Protein AF-A0A496ST11-F1 (afdb_monomer)

Mean predicted aligned error: 13.48 Å

Nearest PDB structures (foldseek):
  8pj5-assembly1_i  TM=9.353E-01  e=1.495E-04  Homo sapiens
  8r57-assembly1_d  TM=8.324E-01  e=5.140E-05  Triticum aestivum
  5on6-assembly2_d9  TM=9.078E-01  e=1.724E-04  Saccharomyces cerevisiae S288C
  8ova-assembly1_A8  TM=7.526E-01  e=8.459E-05  Trypanosoma brucei brucei
  8rxx-assembly1_SS  TM=7.572E-01  e=1.297E-04  Leishmania major strain Friedlin

Structure (mmCIF, N/CA/C/O backbone):
data_AF-A0A496ST11-F1
#
_entry.id   AF-A0A496ST11-F1
#
loop_
_atom_site.group_PDB
_atom_site.id
_atom_site.type_symbol
_atom_site.label_atom_id
_atom_site.label_alt_id
_atom_site.label_comp_id
_atom_site.label_asym_id
_atom_site.label_entity_id
_atom_site.label_seq_id
_atom_site.pdbx_PDB_ins_code
_atom_site.Cartn_x
_atom_site.Cartn_y
_atom_site.Cartn_z
_atom_site.occupancy
_atom_site.B_iso_or_equiv
_atom_site.auth_seq_id
_atom_site.auth_comp_id
_atom_site.auth_asym_id
_atom_site.auth_atom_id
_atom_site.pdbx_PDB_model_num
ATOM 1 N N . MET A 1 1 ? 38.251 -52.228 -15.044 1.00 34.81 1 MET A N 1
ATOM 2 C CA . MET A 1 1 ? 38.166 -52.291 -13.571 1.00 34.81 1 MET A CA 1
ATOM 3 C C . MET A 1 1 ? 37.029 -51.387 -13.127 1.00 34.81 1 MET A C 1
ATOM 5 O O . MET A 1 1 ? 37.107 -50.185 -13.322 1.00 34.81 1 MET A O 1
ATOM 9 N N . THR A 1 2 ? 35.938 -52.034 -12.707 1.00 34.44 2 THR A N 1
ATOM 10 C CA . THR A 1 2 ? 34.877 -51.580 -11.783 1.00 34.44 2 THR A CA 1
ATOM 11 C C . THR A 1 2 ? 34.693 -50.062 -11.627 1.00 34.44 2 THR A C 1
ATOM 13 O O . THR A 1 2 ? 35.480 -49.391 -10.973 1.00 34.44 2 THR A O 1
ATOM 16 N N . ASN A 1 3 ? 33.698 -49.467 -12.280 1.00 53.22 3 ASN A N 1
ATOM 17 C CA . ASN A 1 3 ? 32.323 -49.379 -11.776 1.00 53.22 3 ASN A CA 1
ATOM 18 C C . ASN A 1 3 ? 32.217 -48.579 -10.458 1.00 53.22 3 ASN A C 1
ATOM 20 O O . ASN A 1 3 ? 32.424 -49.107 -9.370 1.00 53.22 3 ASN A O 1
ATOM 24 N N . LYS A 1 4 ? 31.831 -47.307 -10.589 1.00 43.38 4 LYS A N 1
ATOM 25 C CA . LYS A 1 4 ? 30.937 -46.636 -9.641 1.00 43.38 4 LYS A CA 1
ATOM 26 C C . LYS A 1 4 ? 29.766 -46.069 -10.436 1.00 43.38 4 LYS A C 1
ATOM 28 O O . LYS A 1 4 ? 29.698 -44.883 -10.736 1.00 43.38 4 LYS A O 1
ATOM 33 N N . GLN A 1 5 ? 28.868 -46.958 -10.839 1.00 51.47 5 GLN A N 1
ATOM 34 C CA . GLN A 1 5 ? 27.487 -46.608 -11.133 1.00 51.47 5 GLN A CA 1
ATOM 35 C C . GLN A 1 5 ? 26.857 -46.124 -9.823 1.00 51.47 5 GLN A C 1
ATOM 37 O O . GLN A 1 5 ? 26.339 -46.911 -9.034 1.00 51.47 5 GLN A O 1
ATOM 42 N N . GLU A 1 6 ? 26.943 -44.824 -9.554 1.00 48.41 6 GLU A N 1
ATOM 43 C CA . GLU A 1 6 ? 26.105 -44.218 -8.526 1.00 48.41 6 GLU A CA 1
ATOM 44 C C . GLU A 1 6 ? 24.667 -44.153 -9.052 1.00 48.41 6 GLU A C 1
ATOM 46 O O . GLU A 1 6 ? 24.385 -43.649 -10.139 1.00 48.41 6 GLU A O 1
ATOM 51 N N . SER A 1 7 ? 23.768 -44.770 -8.285 1.00 45.50 7 SER A N 1
ATOM 52 C CA . SER A 1 7 ? 22.382 -45.060 -8.651 1.00 45.50 7 SER A CA 1
ATOM 53 C C . SER A 1 7 ? 21.579 -43.826 -9.123 1.00 45.50 7 SER A C 1
ATOM 55 O O . SER A 1 7 ? 21.757 -42.735 -8.568 1.00 45.50 7 SER A O 1
ATOM 57 N N . PRO A 1 8 ? 20.603 -43.983 -10.049 1.00 51.56 8 PRO A N 1
ATOM 58 C CA . PRO A 1 8 ? 19.858 -42.867 -10.660 1.00 51.56 8 PRO A CA 1
ATOM 59 C C . PRO A 1 8 ? 19.050 -42.022 -9.664 1.00 51.56 8 PRO A C 1
ATOM 61 O O . PRO A 1 8 ? 18.650 -40.895 -9.956 1.00 51.56 8 PRO A O 1
ATOM 64 N N . ILE A 1 9 ? 18.792 -42.573 -8.479 1.00 53.50 9 ILE A N 1
ATOM 65 C CA . ILE A 1 9 ? 17.881 -42.011 -7.483 1.00 53.50 9 ILE A CA 1
ATOM 66 C C . ILE A 1 9 ? 18.559 -40.870 -6.700 1.00 53.50 9 ILE A C 1
ATOM 68 O O . ILE A 1 9 ? 17.891 -39.923 -6.285 1.00 53.50 9 ILE A O 1
ATOM 72 N N . GLN A 1 10 ? 19.894 -40.873 -6.573 1.00 49.81 10 GLN A N 1
ATOM 73 C CA . GLN A 1 10 ? 20.622 -39.851 -5.802 1.00 49.81 10 GLN A CA 1
ATOM 74 C C . GLN A 1 10 ? 20.778 -38.504 -6.540 1.00 49.81 10 GLN A C 1
ATOM 76 O O . GLN A 1 10 ? 21.099 -37.487 -5.923 1.00 49.81 10 GLN A O 1
ATOM 81 N N . ALA A 1 11 ? 20.478 -38.444 -7.844 1.00 46.31 11 ALA A N 1
ATOM 82 C CA . ALA A 1 11 ? 20.566 -37.218 -8.648 1.00 46.31 11 ALA A CA 1
ATOM 83 C C . ALA A 1 11 ? 19.277 -36.365 -8.653 1.00 46.31 11 ALA A C 1
ATOM 85 O O . ALA A 1 11 ? 19.273 -35.241 -9.161 1.00 46.31 11 ALA A O 1
ATOM 86 N N . ILE A 1 12 ? 18.174 -36.857 -8.075 1.00 53.38 12 ILE A N 1
ATOM 87 C CA . ILE A 1 12 ? 16.860 -36.187 -8.119 1.00 53.38 12 ILE A CA 1
ATOM 88 C C . ILE A 1 12 ? 16.732 -35.095 -7.030 1.00 53.38 12 ILE A C 1
ATOM 90 O O . ILE A 1 12 ? 15.909 -34.188 -7.142 1.00 53.38 12 ILE A O 1
ATOM 94 N N . GLY A 1 13 ? 17.618 -35.082 -6.027 1.00 50.84 13 GLY A N 1
ATOM 95 C CA . GLY A 1 13 ? 17.563 -34.164 -4.878 1.00 50.84 13 GLY A CA 1
ATOM 96 C C . GLY A 1 13 ? 18.138 -32.750 -5.075 1.00 50.84 13 GLY A C 1
ATOM 97 O O . GLY A 1 13 ? 18.184 -31.983 -4.114 1.00 50.84 13 GLY A O 1
ATOM 98 N N . ARG A 1 14 ? 18.608 -32.370 -6.276 1.00 51.81 14 ARG A N 1
ATOM 99 C CA . ARG A 1 14 ? 19.330 -31.090 -6.481 1.00 51.81 14 ARG A CA 1
ATOM 100 C C . ARG A 1 14 ? 18.824 -30.167 -7.581 1.00 51.81 14 ARG A C 1
ATOM 102 O O . ARG A 1 14 ? 19.437 -29.132 -7.819 1.00 51.81 14 ARG A O 1
ATOM 109 N N . ARG A 1 15 ? 17.655 -30.416 -8.168 1.00 55.84 15 ARG A N 1
ATOM 110 C CA . ARG A 1 15 ? 16.931 -29.336 -8.854 1.00 55.84 15 ARG A CA 1
ATOM 111 C C . ARG A 1 15 ? 16.048 -28.633 -7.839 1.00 55.84 15 ARG A C 1
ATOM 113 O O . ARG A 1 15 ? 14.829 -28.749 -7.865 1.00 55.84 15 ARG A O 1
ATOM 120 N N . LYS A 1 16 ? 16.694 -27.894 -6.926 1.00 55.75 16 LYS A N 1
ATOM 121 C CA . LYS A 1 16 ? 16.028 -26.823 -6.184 1.00 55.75 16 LYS A CA 1
ATOM 122 C C . LYS A 1 16 ? 15.511 -25.857 -7.242 1.00 55.75 16 LYS A C 1
ATOM 124 O O . LYS A 1 16 ? 16.231 -24.959 -7.666 1.00 55.75 16 LYS A O 1
ATOM 129 N N . LEU A 1 17 ? 14.279 -26.059 -7.702 1.00 61.28 17 LEU A N 1
ATOM 130 C CA . LEU A 1 17 ? 13.517 -24.997 -8.328 1.00 61.28 17 LEU A CA 1
ATOM 131 C C . LEU A 1 17 ? 13.514 -23.895 -7.277 1.00 61.28 17 LEU A C 1
ATOM 133 O O . LEU A 1 17 ? 12.846 -24.004 -6.249 1.00 61.28 17 LEU A O 1
ATOM 137 N N . LYS A 1 18 ? 14.359 -22.880 -7.459 1.00 68.56 18 LYS A N 1
ATOM 138 C CA . LYS A 1 18 ? 14.395 -21.726 -6.570 1.00 68.56 18 LYS A CA 1
ATOM 139 C C . LYS A 1 18 ? 13.144 -20.904 -6.862 1.00 68.56 18 LYS A C 1
ATOM 141 O O . LYS A 1 18 ? 13.196 -19.858 -7.498 1.00 68.56 18 LYS A O 1
ATOM 146 N N . ILE A 1 19 ? 11.995 -21.416 -6.426 1.00 68.38 19 ILE A N 1
ATOM 147 C CA . ILE A 1 19 ? 10.660 -20.872 -6.688 1.00 68.38 19 ILE A CA 1
ATOM 148 C C . ILE A 1 19 ? 10.597 -19.401 -6.255 1.00 68.38 19 ILE A C 1
ATOM 150 O O . ILE A 1 19 ? 9.992 -18.583 -6.941 1.00 68.38 19 ILE A O 1
ATOM 154 N N . ALA A 1 20 ? 11.260 -19.043 -5.151 1.00 72.38 20 ALA A N 1
ATOM 155 C CA . ALA A 1 20 ? 11.361 -17.665 -4.676 1.00 72.38 20 ALA A CA 1
ATOM 156 C C . ALA A 1 20 ? 12.161 -16.755 -5.628 1.00 72.38 20 ALA A C 1
ATOM 158 O O . ALA A 1 20 ? 11.724 -15.645 -5.927 1.00 72.38 20 ALA A O 1
ATOM 159 N N . GLU A 1 21 ? 13.293 -17.236 -6.147 1.00 75.62 21 GLU A N 1
ATOM 160 C CA . GLU A 1 21 ? 14.138 -16.494 -7.091 1.00 75.62 21 GLU A CA 1
ATOM 161 C C . GLU A 1 21 ? 13.416 -16.301 -8.430 1.00 75.62 21 GLU A C 1
ATOM 163 O O . GLU A 1 21 ? 13.342 -15.187 -8.943 1.00 75.62 21 GLU A O 1
ATOM 168 N N . TRP A 1 22 ? 12.757 -17.348 -8.934 1.00 75.25 22 TRP A N 1
ATOM 169 C CA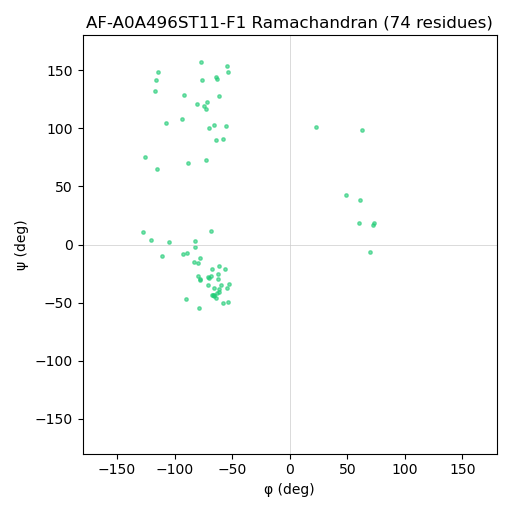 . TRP A 1 22 ? 11.946 -17.288 -10.152 1.00 75.25 22 TRP A CA 1
ATOM 170 C C . TRP A 1 22 ? 10.739 -16.343 -10.014 1.00 75.25 22 TRP A C 1
ATOM 172 O O . TRP A 1 22 ? 10.476 -15.529 -10.902 1.00 75.25 22 TRP A O 1
ATOM 182 N N . ARG A 1 23 ? 10.041 -16.372 -8.868 1.00 69.88 23 ARG A N 1
ATOM 183 C CA . ARG A 1 23 ? 8.960 -15.419 -8.555 1.00 69.88 23 ARG A CA 1
ATOM 184 C C . ARG A 1 23 ? 9.472 -13.977 -8.502 1.00 69.88 23 ARG A C 1
ATOM 186 O O . ARG A 1 23 ? 8.803 -13.089 -9.025 1.00 69.88 23 ARG A O 1
ATOM 193 N N . SER A 1 24 ? 10.651 -13.749 -7.919 1.00 72.31 24 SER A N 1
ATOM 194 C CA . SER A 1 24 ? 11.304 -12.433 -7.882 1.00 72.31 24 SER A CA 1
ATOM 195 C C . SER A 1 24 ? 11.676 -11.951 -9.286 1.00 72.31 24 SER A C 1
ATOM 197 O O . SER A 1 24 ? 11.333 -10.832 -9.663 1.00 72.31 24 SER A O 1
ATOM 199 N N . HIS A 1 25 ? 12.275 -12.818 -10.106 1.00 75.50 25 HIS A N 1
ATOM 200 C CA . HIS A 1 25 ? 12.617 -12.519 -11.494 1.00 75.50 25 HIS A CA 1
ATOM 201 C C . HIS A 1 25 ? 11.382 -12.119 -12.311 1.00 75.50 25 HIS A C 1
ATOM 203 O O . HIS A 1 25 ? 11.385 -11.052 -12.919 1.00 75.50 25 HIS A O 1
ATOM 209 N N . ILE A 1 26 ? 10.291 -12.896 -12.276 1.00 69.56 26 ILE A N 1
ATOM 210 C CA . ILE A 1 26 ? 9.034 -12.558 -12.978 1.00 69.56 26 ILE A CA 1
ATOM 211 C C . ILE A 1 26 ? 8.442 -11.243 -12.469 1.00 69.56 26 ILE A C 1
ATOM 213 O O . ILE A 1 26 ? 7.905 -10.441 -13.239 1.00 69.56 26 ILE A O 1
ATOM 217 N N . TYR A 1 27 ? 8.526 -11.004 -11.162 1.00 69.56 27 TYR A N 1
ATOM 218 C CA . TYR A 1 27 ? 8.054 -9.758 -10.587 1.00 69.56 27 TYR A CA 1
ATOM 219 C C . TYR A 1 27 ? 8.891 -8.568 -11.073 1.00 69.56 27 TYR A C 1
ATOM 221 O O . TYR A 1 27 ? 8.330 -7.549 -11.462 1.00 69.56 27 TYR A O 1
ATOM 229 N N . ASN A 1 28 ? 10.213 -8.674 -11.114 1.00 70.12 28 ASN A N 1
ATOM 230 C CA . ASN A 1 28 ? 11.081 -7.555 -11.477 1.00 70.12 28 ASN A CA 1
ATOM 231 C C . ASN A 1 28 ? 11.139 -7.302 -12.992 1.00 70.12 28 ASN A C 1
ATOM 233 O O . ASN A 1 28 ? 11.234 -6.151 -13.407 1.00 70.12 28 ASN A O 1
ATOM 237 N N . THR A 1 29 ? 10.995 -8.345 -13.812 1.00 70.69 29 THR A N 1
ATOM 238 C CA . THR A 1 29 ? 10.984 -8.254 -15.285 1.00 70.69 29 THR A CA 1
ATOM 239 C C . THR A 1 29 ? 9.724 -7.595 -15.844 1.00 70.69 29 THR A C 1
ATOM 241 O O . THR A 1 29 ? 9.798 -6.866 -16.832 1.00 70.69 29 THR A O 1
ATOM 244 N N . ARG A 1 30 ? 8.547 -7.787 -15.227 1.00 73.06 30 ARG A N 1
ATOM 245 C CA . ARG A 1 30 ? 7.319 -7.113 -15.686 1.00 73.06 30 ARG A CA 1
ATOM 246 C C . ARG A 1 30 ? 7.353 -5.624 -15.322 1.00 73.06 30 ARG A C 1
ATOM 248 O O . ARG A 1 30 ? 7.323 -5.248 -14.144 1.00 73.06 30 ARG A O 1
ATOM 255 N N . GLY A 1 31 ? 7.346 -4.771 -16.349 1.00 74.38 31 GLY A N 1
ATOM 256 C CA . GLY A 1 31 ? 7.367 -3.314 -16.208 1.00 74.38 31 GLY A CA 1
ATOM 257 C C . GLY A 1 31 ? 6.245 -2.766 -15.315 1.00 74.38 31 GLY A C 1
ATOM 258 O O . GLY A 1 31 ? 5.167 -3.352 -15.183 1.00 74.38 31 GLY A O 1
ATOM 259 N N . LYS A 1 32 ? 6.476 -1.599 -14.696 1.00 69.88 32 LYS A N 1
ATOM 260 C CA . LYS A 1 32 ? 5.521 -0.951 -13.769 1.00 69.88 32 LYS A CA 1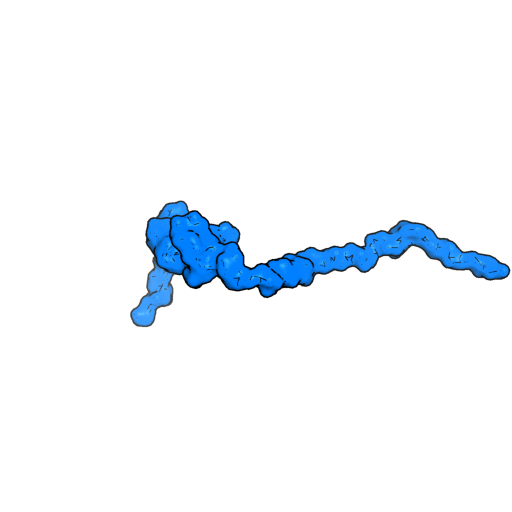
ATOM 261 C C . LYS A 1 32 ? 4.115 -0.789 -14.378 1.00 69.88 32 LYS A C 1
ATOM 263 O O . LYS A 1 32 ? 3.132 -0.968 -13.669 1.00 69.88 32 LYS A O 1
ATOM 268 N N . ARG A 1 33 ? 4.019 -0.549 -15.695 1.00 75.62 33 ARG A N 1
ATOM 269 C CA . ARG A 1 33 ? 2.764 -0.353 -16.450 1.00 75.62 33 ARG A CA 1
ATOM 270 C C . ARG A 1 33 ? 1.875 -1.603 -16.555 1.00 75.62 33 ARG A C 1
ATOM 272 O O . ARG A 1 33 ? 0.673 -1.476 -16.780 1.00 75.62 33 ARG A O 1
ATOM 279 N N . VAL A 1 34 ? 2.443 -2.797 -16.376 1.00 82.06 34 V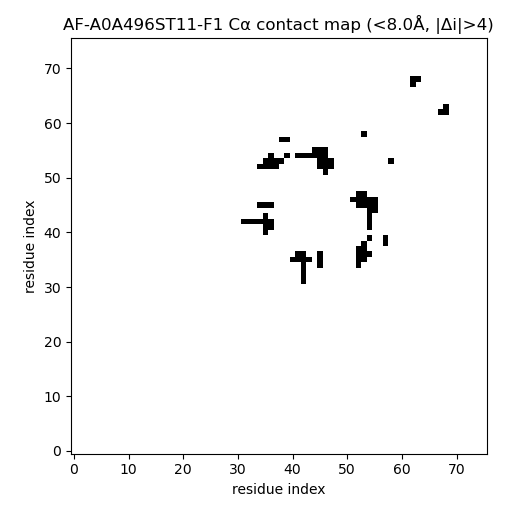AL A N 1
ATOM 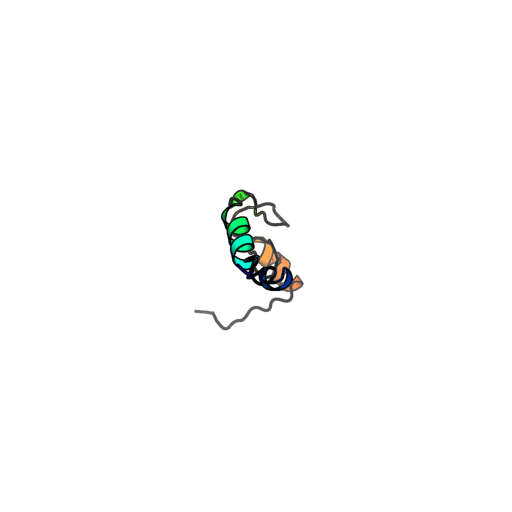280 C CA . VAL A 1 34 ? 1.684 -4.061 -16.404 1.00 82.06 34 VAL A CA 1
ATOM 281 C C . VAL A 1 34 ? 0.746 -4.160 -15.198 1.00 82.06 34 VAL A C 1
ATOM 283 O O . VAL A 1 34 ? -0.293 -4.807 -15.254 1.00 82.06 34 VAL A O 1
ATOM 286 N N . ARG A 1 35 ? 1.094 -3.495 -14.093 1.00 86.38 35 ARG A N 1
ATOM 287 C CA . ARG A 1 35 ? 0.345 -3.558 -12.841 1.00 86.38 35 ARG A CA 1
ATOM 288 C C . ARG A 1 35 ? -0.654 -2.412 -12.798 1.00 86.38 35 ARG A C 1
ATOM 290 O O . ARG A 1 35 ? -0.264 -1.260 -12.621 1.00 86.38 35 ARG A O 1
ATOM 297 N N . ARG A 1 36 ? -1.933 -2.734 -12.954 1.00 91.69 36 ARG A N 1
ATOM 298 C CA . ARG A 1 36 ? -3.023 -1.757 -12.965 1.00 91.69 36 ARG A CA 1
ATOM 299 C C . ARG A 1 36 ? -3.939 -1.965 -11.771 1.00 91.69 36 ARG A C 1
ATOM 301 O O . ARG A 1 36 ? -4.095 -3.083 -11.290 1.00 91.69 36 ARG A O 1
ATOM 308 N N . CYS A 1 37 ? -4.519 -0.870 -11.294 1.00 94.88 37 CYS A N 1
ATOM 309 C CA . CYS A 1 37 ? -5.623 -0.917 -10.351 1.00 94.88 37 CYS A CA 1
ATOM 310 C C . CYS A 1 37 ? -6.801 -1.648 -10.997 1.00 94.88 37 CYS A C 1
ATOM 312 O O . CYS A 1 37 ? -7.242 -1.235 -12.068 1.00 94.88 37 CYS A O 1
ATOM 314 N N . ILE A 1 38 ? -7.342 -2.662 -10.327 1.00 93.56 38 ILE A N 1
ATOM 315 C CA . ILE A 1 38 ? -8.506 -3.410 -10.824 1.00 93.56 38 ILE A CA 1
ATOM 316 C C . ILE A 1 38 ? -9.763 -2.536 -10.963 1.00 93.56 38 ILE A C 1
ATOM 318 O O . ILE A 1 38 ? -10.624 -2.835 -11.776 1.00 93.56 38 ILE A O 1
ATOM 322 N N . ARG A 1 39 ? -9.859 -1.437 -10.198 1.00 93.50 39 ARG A N 1
ATOM 323 C CA . ARG A 1 39 ? -11.031 -0.544 -10.183 1.00 93.50 39 ARG A CA 1
ATOM 324 C C . ARG A 1 39 ? -10.936 0.589 -11.203 1.00 93.50 39 ARG A C 1
ATOM 326 O O . ARG A 1 39 ? -11.895 0.853 -11.907 1.00 93.50 39 ARG A O 1
ATOM 333 N N . CYS A 1 40 ? -9.796 1.280 -11.268 1.00 94.88 40 CYS A N 1
ATOM 334 C CA . CYS A 1 40 ? -9.652 2.498 -12.080 1.00 94.88 40 CYS A CA 1
ATOM 335 C C . CYS A 1 40 ? -8.571 2.420 -13.165 1.00 94.88 40 CYS A C 1
ATOM 337 O O . CYS A 1 40 ? -8.254 3.429 -13.786 1.00 94.88 40 CYS A O 1
ATOM 339 N N . GLY A 1 41 ? -7.921 1.269 -13.351 1.00 93.06 41 GLY A N 1
ATOM 340 C CA . GLY A 1 41 ? -6.921 1.063 -14.405 1.00 93.06 41 GLY A CA 1
ATOM 341 C C . GLY A 1 41 ? -5.597 1.820 -14.232 1.00 93.06 41 GLY A C 1
ATOM 342 O O . GLY A 1 41 ? -4.657 1.577 -14.988 1.00 93.06 41 GLY A O 1
ATOM 343 N N . THR A 1 42 ? -5.471 2.703 -13.233 1.00 93.25 42 THR A N 1
ATOM 344 C CA . THR A 1 42 ? -4.238 3.469 -13.006 1.00 93.25 42 THR A CA 1
ATOM 345 C C . THR A 1 42 ? -3.065 2.559 -12.648 1.00 93.25 42 THR A C 1
ATOM 347 O O . THR A 1 42 ? -3.212 1.578 -11.919 1.00 93.25 42 THR A O 1
ATOM 350 N N . THR A 1 43 ? -1.877 2.923 -13.114 1.00 91.81 43 THR A N 1
ATOM 351 C CA . THR A 1 43 ? -0.612 2.255 -12.782 1.00 91.8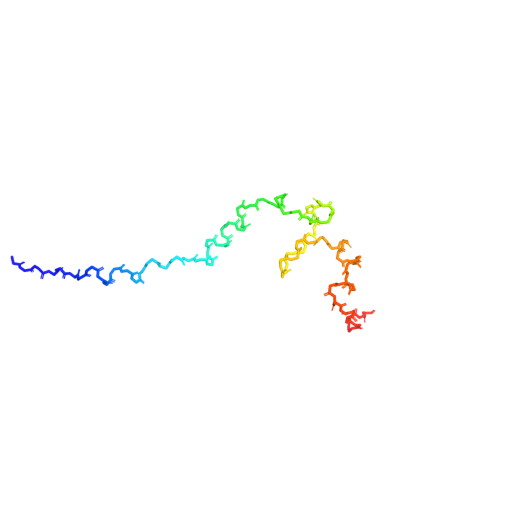1 43 THR A CA 1
ATOM 352 C C . THR A 1 43 ? 0.095 2.907 -11.592 1.00 91.81 43 THR A C 1
ATOM 354 O O . THR A 1 43 ? 1.096 2.391 -11.096 1.00 91.81 43 THR A O 1
ATOM 357 N N . HIS A 1 44 ? -0.404 4.051 -11.116 1.00 90.25 44 HIS A N 1
ATOM 358 C CA . HIS A 1 44 ? 0.238 4.836 -10.066 1.00 90.25 44 HIS A CA 1
ATOM 359 C C . HIS A 1 44 ? -0.268 4.449 -8.676 1.00 90.25 44 HIS A C 1
ATOM 361 O O . HIS A 1 44 ? -1.468 4.464 -8.402 1.00 90.25 44 HIS A O 1
ATOM 367 N N . GLY A 1 45 ? 0.667 4.158 -7.766 1.00 91.56 45 GLY A N 1
ATOM 368 C CA . GLY A 1 45 ? 0.354 3.883 -6.362 1.00 91.56 45 GLY A CA 1
ATOM 369 C C . GLY A 1 45 ? -0.561 2.675 -6.161 1.00 91.56 45 GLY A C 1
ATOM 370 O O . GLY A 1 45 ? -1.454 2.740 -5.318 1.00 91.56 45 GLY A O 1
ATOM 371 N N . VAL A 1 46 ? -0.376 1.617 -6.958 1.00 93.88 46 VAL A N 1
ATOM 372 C CA . VAL A 1 46 ? -1.104 0.347 -6.829 1.00 93.88 46 VAL A CA 1
ATOM 373 C C . VAL A 1 46 ? -0.577 -0.428 -5.621 1.00 93.88 46 VAL A C 1
ATOM 375 O O . VAL A 1 46 ? 0.598 -0.798 -5.566 1.00 93.88 46 VAL A O 1
ATOM 378 N N . ILE A 1 47 ? -1.457 -0.681 -4.657 1.00 92.62 47 ILE A N 1
ATOM 379 C CA . ILE A 1 47 ? -1.217 -1.504 -3.475 1.00 92.62 47 ILE A CA 1
ATOM 380 C C . ILE A 1 47 ? -1.379 -2.965 -3.889 1.00 92.62 47 ILE A C 1
ATOM 382 O O . ILE A 1 47 ? -2.416 -3.381 -4.398 1.00 92.62 47 ILE A O 1
ATOM 386 N N . ARG A 1 48 ? -0.312 -3.741 -3.696 1.00 90.50 48 ARG A N 1
ATOM 387 C CA . ARG A 1 48 ? -0.196 -5.137 -4.163 1.00 90.50 48 ARG A CA 1
ATOM 388 C C . ARG A 1 48 ? -0.198 -6.149 -3.020 1.00 90.50 48 ARG A C 1
ATOM 390 O O . ARG A 1 48 ? -0.229 -7.351 -3.265 1.00 90.50 48 ARG A O 1
ATOM 397 N N . LYS A 1 49 ? -0.103 -5.666 -1.778 1.00 88.44 49 LYS A N 1
ATOM 398 C CA . LYS A 1 49 ? -0.094 -6.517 -0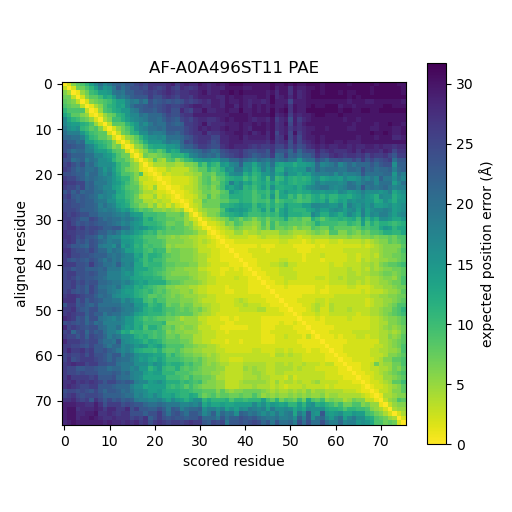.589 1.00 88.44 49 LYS A CA 1
ATOM 399 C C . LYS A 1 49 ? -1.427 -7.259 -0.506 1.00 88.44 49 LYS A C 1
ATOM 401 O O . LYS A 1 49 ? -2.456 -6.701 -0.882 1.00 88.44 49 LYS A O 1
ATOM 406 N N . TYR A 1 50 ? -1.371 -8.513 -0.065 1.00 90.56 50 TYR A N 1
ATOM 407 C CA . TYR A 1 50 ? -2.539 -9.391 0.062 1.00 90.56 50 TYR A CA 1
ATOM 408 C C . TYR A 1 50 ? -3.292 -9.649 -1.257 1.00 90.56 50 TYR A C 1
ATOM 410 O O . TYR A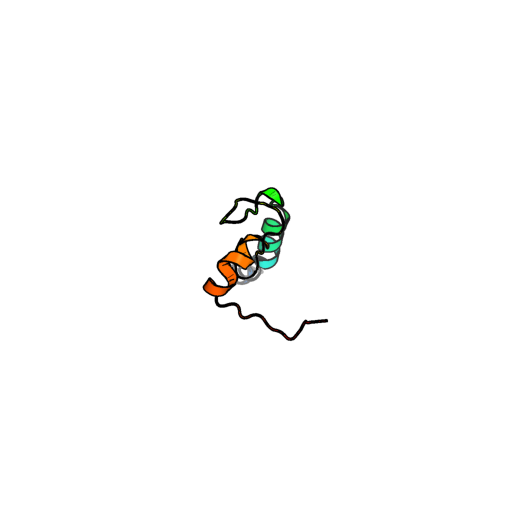 1 50 ? -4.446 -10.047 -1.234 1.00 90.56 50 TYR A O 1
ATOM 418 N N . GLY A 1 51 ? -2.662 -9.408 -2.416 1.00 88.50 51 GLY A N 1
ATOM 419 C CA . GLY A 1 51 ? -3.300 -9.631 -3.717 1.00 88.50 51 GLY A CA 1
ATOM 420 C C . GLY A 1 51 ? -4.389 -8.615 -4.077 1.00 88.50 51 GLY A C 1
ATOM 421 O O . GLY A 1 51 ? -5.160 -8.875 -4.990 1.00 88.50 51 GLY A O 1
ATOM 422 N N . LEU A 1 52 ? -4.443 -7.456 -3.406 1.00 91.12 52 LEU A N 1
ATOM 423 C CA . LEU A 1 52 ? -5.510 -6.468 -3.613 1.00 91.12 52 LEU A CA 1
ATOM 424 C C . LEU A 1 52 ? -5.490 -5.824 -5.010 1.00 91.12 52 LEU A C 1
ATOM 426 O O . LEU A 1 52 ? -6.538 -5.645 -5.613 1.00 91.12 52 LEU A O 1
ATOM 430 N N . TYR A 1 53 ? -4.316 -5.448 -5.531 1.00 93.75 53 TYR A N 1
ATOM 431 C CA . TYR A 1 53 ? -4.167 -4.732 -6.814 1.00 93.75 53 TYR A CA 1
ATOM 432 C C . TYR A 1 53 ? -5.098 -3.507 -6.960 1.00 93.75 53 TYR A C 1
ATOM 434 O O . TYR A 1 53 ? -5.652 -3.241 -8.025 1.00 93.75 53 TYR A O 1
ATOM 442 N N . VAL A 1 54 ? -5.233 -2.709 -5.897 1.00 94.94 54 VAL A N 1
ATOM 443 C CA . VAL A 1 54 ? -6.050 -1.480 -5.858 1.00 94.94 54 VAL A CA 1
ATOM 444 C C . VAL A 1 54 ? -5.146 -0.270 -5.617 1.00 94.94 54 VAL A C 1
ATOM 446 O O . VAL A 1 54 ? -4.184 -0.353 -4.861 1.00 94.94 54 VAL A O 1
ATOM 449 N N . CYS A 1 55 ? -5.403 0.876 -6.251 1.00 95.31 55 CYS A N 1
ATOM 450 C CA . CYS A 1 55 ? -4.600 2.078 -6.010 1.00 95.31 55 CYS A CA 1
ATOM 451 C C . CYS A 1 55 ? -4.950 2.774 -4.687 1.00 95.31 55 CYS A C 1
ATOM 453 O O . CYS A 1 55 ? -6.065 2.667 -4.184 1.00 95.31 55 CYS A O 1
ATOM 455 N N . ARG A 1 56 ? -4.010 3.562 -4.152 1.00 94.62 56 ARG A N 1
ATOM 456 C CA . ARG A 1 56 ? -4.173 4.298 -2.881 1.00 94.62 56 ARG A CA 1
ATOM 457 C C . ARG A 1 56 ? -5.382 5.244 -2.811 1.00 94.62 56 ARG A C 1
ATOM 459 O O . ARG A 1 56 ? -5.784 5.619 -1.720 1.00 94.62 56 ARG A O 1
ATOM 466 N N . ARG A 1 57 ? -5.925 5.675 -3.957 1.00 94.94 57 ARG A N 1
ATOM 467 C CA . ARG A 1 57 ? -7.146 6.500 -4.012 1.00 94.94 57 ARG A CA 1
ATOM 468 C C . ARG A 1 57 ? -8.372 5.613 -3.829 1.00 94.94 57 ARG A C 1
ATOM 470 O O . ARG A 1 57 ? -9.108 5.777 -2.868 1.00 94.94 57 ARG A O 1
ATOM 477 N N . CYS A 1 58 ? -8.475 4.587 -4.670 1.00 95.38 58 CYS A N 1
ATOM 478 C CA . CYS A 1 58 ? -9.557 3.615 -4.629 1.00 95.38 58 CYS A CA 1
ATOM 479 C C . CYS A 1 58 ? -9.649 2.872 -3.296 1.00 95.38 58 CYS A C 1
ATOM 481 O O . CYS A 1 58 ? -10.754 2.587 -2.858 1.00 95.38 58 CYS A O 1
ATOM 483 N N . ILE A 1 59 ? -8.525 2.580 -2.626 1.00 94.06 59 ILE A N 1
ATOM 484 C CA . ILE A 1 59 ? -8.572 1.862 -1.347 1.00 94.06 59 ILE A CA 1
ATOM 485 C C . ILE A 1 59 ? -9.327 2.642 -0.268 1.00 94.06 59 ILE A C 1
ATOM 487 O O . ILE A 1 59 ? -9.943 2.012 0.574 1.00 94.06 59 ILE A O 1
ATOM 491 N N . ARG A 1 60 ? -9.333 3.985 -0.309 1.00 90.75 60 ARG A N 1
ATOM 492 C CA . ARG A 1 60 ? -10.074 4.817 0.655 1.00 90.75 60 ARG A CA 1
ATOM 493 C C . ARG A 1 60 ? -11.586 4.722 0.454 1.00 90.75 60 ARG A C 1
ATOM 495 O O . ARG A 1 60 ? -12.315 4.845 1.422 1.00 90.75 60 ARG A O 1
ATOM 502 N N . GLU A 1 61 ? -12.040 4.469 -0.773 1.00 91.56 61 GLU A N 1
ATOM 503 C CA . GLU A 1 61 ? -13.465 4.289 -1.099 1.00 91.56 61 GLU A CA 1
ATOM 504 C C . GLU A 1 61 ? -13.986 2.902 -0.703 1.00 91.56 61 GLU A C 1
ATOM 506 O O . GLU A 1 61 ? -15.172 2.732 -0.438 1.00 91.56 61 GLU A O 1
ATOM 511 N N . VAL A 1 62 ? -13.115 1.888 -0.718 1.00 92.31 62 VAL A N 1
ATOM 512 C CA . VAL A 1 62 ? -13.481 0.496 -0.399 1.00 92.31 62 VAL A CA 1
ATOM 513 C C . VAL A 1 62 ? -13.001 0.053 0.981 1.00 92.31 62 VAL A C 1
ATOM 515 O O . VAL A 1 62 ? -13.195 -1.101 1.344 1.00 92.31 62 VAL A O 1
ATOM 518 N N . TYR A 1 63 ? -12.371 0.950 1.737 1.00 90.88 63 TYR A N 1
ATOM 519 C CA . TYR A 1 63 ? -11.704 0.662 3.004 1.00 90.88 63 TYR A CA 1
ATOM 520 C C . TYR A 1 63 ? -12.629 -0.048 3.997 1.00 90.88 63 TYR A C 1
ATOM 522 O O . TYR A 1 63 ? -12.283 -1.119 4.496 1.00 90.88 63 TYR A O 1
ATOM 530 N N . ASP A 1 64 ? -13.831 0.504 4.179 1.00 88.50 64 ASP A N 1
ATOM 531 C CA . ASP A 1 64 ? -14.837 -0.022 5.104 1.00 88.50 64 ASP A CA 1
ATOM 532 C C . ASP A 1 64 ? -15.342 -1.401 4.657 1.00 88.50 64 ASP A C 1
ATOM 534 O O . ASP A 1 64 ? -15.521 -2.305 5.468 1.00 88.50 64 ASP A O 1
ATOM 538 N N . LYS A 1 65 ? -15.488 -1.610 3.341 1.00 90.50 65 LYS A N 1
ATOM 539 C CA . LYS A 1 65 ? -15.927 -2.894 2.762 1.00 90.50 65 LYS A CA 1
ATOM 540 C C . LYS A 1 65 ? -14.868 -3.988 2.875 1.00 90.50 65 LYS A C 1
ATOM 542 O O . LYS A 1 65 ? -15.204 -5.165 2.902 1.00 90.50 65 LYS A O 1
ATOM 547 N N . LEU A 1 66 ? -13.595 -3.603 2.907 1.00 89.00 66 LEU A N 1
ATOM 548 C CA . LEU A 1 66 ? -12.469 -4.516 3.096 1.00 89.00 66 LEU A CA 1
ATOM 549 C C . LEU A 1 66 ? -12.228 -4.854 4.578 1.00 89.00 66 LEU A C 1
ATOM 551 O O . LEU A 1 66 ? -11.325 -5.633 4.871 1.00 89.00 66 LEU A O 1
ATOM 555 N N . GLY A 1 67 ? -13.009 -4.279 5.501 1.00 90.44 67 GLY A N 1
ATOM 556 C CA . GLY A 1 67 ? -12.894 -4.540 6.936 1.00 90.44 67 GLY A CA 1
ATOM 557 C C . GLY A 1 67 ? -11.663 -3.908 7.584 1.00 90.44 67 GLY A C 1
ATOM 558 O O . GLY A 1 67 ? -11.249 -4.326 8.664 1.00 90.44 67 GLY A O 1
ATOM 559 N N . PHE A 1 68 ? -11.043 -2.916 6.942 1.00 88.38 68 PHE A N 1
ATOM 560 C CA . PHE A 1 68 ? -9.976 -2.171 7.594 1.00 88.38 68 PHE A CA 1
ATOM 561 C C . PHE A 1 68 ? -10.568 -1.180 8.610 1.00 88.38 68 PHE A C 1
ATOM 563 O O . PHE A 1 68 ? -11.584 -0.544 8.348 1.00 88.38 68 PHE A O 1
ATOM 570 N N . VAL A 1 69 ? -9.907 -1.018 9.762 1.00 87.69 69 VAL A N 1
ATOM 571 C CA . VAL A 1 69 ? -10.312 -0.078 10.823 1.00 87.69 69 VAL A CA 1
ATOM 572 C C . VAL A 1 69 ? -9.242 0.984 11.022 1.00 87.69 69 VAL A C 1
ATOM 574 O O . VAL A 1 69 ? -8.049 0.674 11.113 1.00 87.69 69 VAL A O 1
ATOM 577 N N . LYS A 1 70 ? -9.658 2.256 11.079 1.00 84.38 70 LYS A N 1
ATOM 578 C CA . LYS A 1 70 ? -8.740 3.389 11.229 1.00 84.38 70 LYS A CA 1
ATOM 579 C C . LYS A 1 70 ? -8.059 3.316 12.596 1.00 84.38 70 LYS A C 1
ATOM 581 O O . LYS A 1 70 ? -8.641 3.706 13.604 1.00 84.38 70 LYS A O 1
ATOM 586 N N . SER A 1 71 ? -6.800 2.882 12.626 1.00 81.94 71 S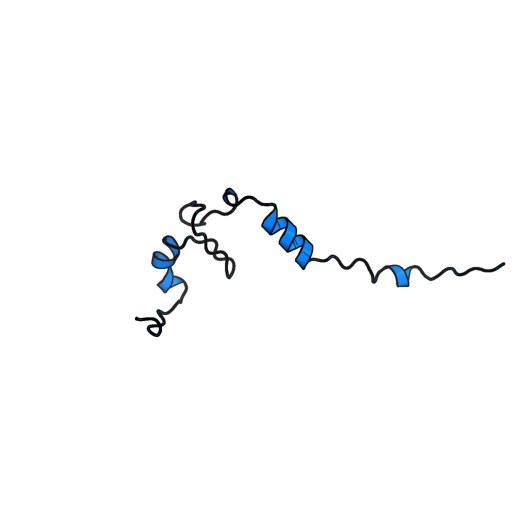ER A N 1
ATOM 587 C CA . SER A 1 71 ? -5.970 2.934 13.828 1.00 81.94 71 SER A CA 1
ATOM 588 C C . SER A 1 71 ? -5.632 4.396 14.139 1.00 81.94 71 SER A C 1
ATOM 590 O O . SER A 1 71 ? -4.755 4.993 13.517 1.00 81.94 71 SER A O 1
ATOM 592 N N . GLY A 1 72 ? -6.340 5.003 15.092 1.00 78.25 72 GLY A N 1
ATOM 593 C CA . GLY A 1 72 ? -6.157 6.403 15.506 1.00 78.25 72 GLY A CA 1
ATOM 594 C C . GLY A 1 72 ? -4.837 6.713 16.229 1.00 78.25 72 GLY A C 1
ATOM 595 O O . GLY A 1 72 ? -4.717 7.794 16.792 1.00 78.25 72 GLY A O 1
ATOM 596 N N . ILE A 1 73 ? -3.883 5.776 16.218 1.00 78.44 73 ILE A N 1
ATOM 597 C CA . ILE A 1 73 ? -2.624 5.780 16.982 1.00 78.44 73 ILE A CA 1
ATOM 598 C C . ILE A 1 73 ? -1.559 6.676 16.323 1.00 78.44 73 ILE A C 1
ATOM 600 O O . ILE A 1 73 ? -0.587 7.067 16.956 1.00 78.44 73 ILE A O 1
ATOM 604 N N . HIS A 1 74 ? -1.747 7.052 15.057 1.00 64.44 74 HIS A N 1
ATOM 605 C CA . HIS A 1 74 ? -0.844 7.947 14.328 1.00 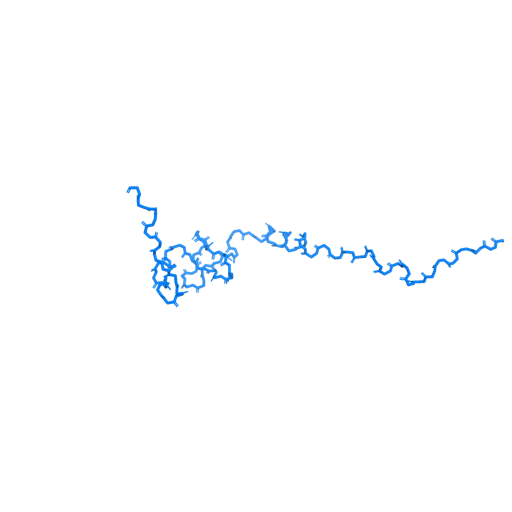64.44 74 HIS A CA 1
ATOM 606 C C . HIS A 1 74 ? -1.580 9.241 13.983 1.00 64.44 74 HIS A C 1
ATOM 608 O O . HIS A 1 74 ? -1.880 9.523 12.823 1.00 64.44 74 HIS A O 1
ATOM 614 N N . ARG A 1 75 ? -1.956 9.994 15.015 1.00 64.06 75 ARG A N 1
ATOM 615 C CA . ARG A 1 75 ? -2.263 11.415 14.874 1.00 64.06 75 ARG A CA 1
ATOM 616 C C . ARG A 1 75 ? -1.092 12.146 15.518 1.00 64.06 75 ARG A C 1
ATOM 618 O O . ARG A 1 75 ? -0.941 12.066 16.731 1.00 64.06 75 ARG A O 1
ATOM 625 N N . GLY A 1 76 ? -0.216 12.703 14.685 1.00 57.78 76 GLY A N 1
ATOM 626 C CA . GLY A 1 76 ? 0.599 13.833 15.125 1.00 57.78 76 GLY A CA 1
ATOM 627 C C . GLY A 1 76 ? -0.314 15.009 15.429 1.00 57.78 76 GLY A C 1
ATOM 628 O O . GLY A 1 76 ? -1.388 15.076 14.781 1.00 57.78 76 GLY A O 1
#

Secondary structure (DSSP, 8-state):
-------GGGGGGG----HHHHHHHHHHHS-GGG---TTT---TTEE-GGG--EETTHHHHHTTTTT----TT---

pLDDT: mean 76.27, std 17.33, range [34.44, 95.38]

Foldseek 3Di:
DDDDPPDPVVVPPPPPPVVVVVVVCVVVPDDLQVQAAPPPRDSPQQDCPPNRSHHPVVCVVCVVVVVHDDPPVPDD

Solvent-accessible surface area (backbone atoms only — not comparable to full-atom values): 5019 Å² total; per-residue (Å²): 132,84,84,83,82,73,61,82,72,76,68,69,81,70,76,73,73,54,60,68,60,54,51,48,49,58,56,70,69,53,56,70,77,77,50,42,11,80,85,75,60,44,50,67,64,52,41,59,70,95,74,61,31,34,19,68,68,57,44,69,79,42,31,70,83,71,68,60,74,88,73,78,85,80,68,129

Sequence (76 aa):
MTNKQESPIQAIGRRKLKIAEWRSHIYNTRGKRVRRCIRCGTTHGVIRKYGLYVCRRCIREVYDKLGFVKSGIHRG

Radius of gyration: 23.34 Å; Cα contacts (8 Å, |Δi|>4): 45; chains: 1; bounding box: 54×66×33 Å